Protein AF-A0A7X5WY40-F1 (afdb_monomer)

Mean predicted aligned error: 6.3 Å

Foldseek 3Di:
DPPQDPVRVVVVVVVVVVVVVVVLVVLVVVCVVVVHDSVVSVVVVVCCVVPVVVVPPD

Nearest PDB structures (foldseek):
  8t0f-assembly1_A  TM=5.631E-01  e=3.151E+00  Homo sapiens

Structure (mmCIF, N/CA/C/O backbone):
data_AF-A0A7X5WY40-F1
#
_entry.id   AF-A0A7X5WY40-F1
#
loop_
_atom_site.group_PDB
_atom_site.id
_atom_site.type_symbol
_atom_site.label_atom_id
_atom_site.label_alt_id
_atom_site.label_comp_id
_atom_site.label_asym_id
_atom_site.label_entity_id
_atom_site.label_seq_id
_atom_site.pdbx_PDB_ins_code
_atom_site.Cartn_x
_atom_site.Cartn_y
_atom_site.Cartn_z
_atom_site.occupancy
_atom_site.B_iso_or_equiv
_atom_site.auth_seq_id
_atom_site.auth_comp_id
_atom_site.auth_asym_id
_atom_site.auth_atom_id
_atom_site.pdbx_PDB_model_num
ATOM 1 N N . MET A 1 1 ? 25.020 5.346 -13.324 1.00 44.78 1 MET A N 1
ATOM 2 C CA . MET A 1 1 ? 23.697 5.566 -13.945 1.00 44.78 1 MET A CA 1
ATOM 3 C C . MET A 1 1 ? 23.293 4.247 -14.559 1.00 44.78 1 MET A C 1
ATOM 5 O O . MET A 1 1 ? 24.036 3.766 -15.403 1.00 44.78 1 MET A O 1
ATOM 9 N N . SER A 1 2 ? 22.247 3.603 -14.043 1.00 55.66 2 SER A N 1
ATOM 10 C CA . SER A 1 2 ? 21.790 2.291 -14.512 1.00 55.66 2 SER A CA 1
ATOM 11 C C . SER A 1 2 ? 21.600 2.329 -16.029 1.00 55.66 2 SER A C 1
ATOM 13 O O . SER A 1 2 ? 20.768 3.076 -16.539 1.00 55.66 2 SER A O 1
ATOM 15 N N . GLY A 1 3 ? 22.451 1.588 -16.739 1.00 59.69 3 GLY A N 1
ATOM 16 C CA . GLY A 1 3 ? 22.495 1.520 -18.197 1.00 59.69 3 GLY A CA 1
ATOM 17 C C . GLY A 1 3 ? 21.339 0.696 -18.741 1.00 59.69 3 GLY A C 1
ATOM 18 O O . GLY A 1 3 ? 21.561 -0.372 -19.287 1.00 59.69 3 GLY A O 1
ATOM 19 N N . LEU A 1 4 ? 20.120 1.177 -18.530 1.00 65.31 4 LEU A N 1
ATOM 20 C CA . LEU A 1 4 ? 18.897 0.588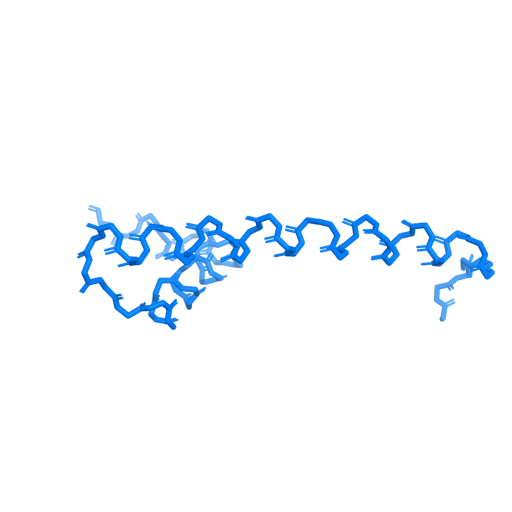 -19.054 1.00 65.31 4 LEU A CA 1
ATOM 21 C C . LEU A 1 4 ? 18.381 1.594 -20.078 1.00 65.31 4 LEU A C 1
ATOM 23 O O . LEU A 1 4 ? 18.159 2.773 -19.753 1.00 65.31 4 LEU A O 1
ATOM 27 N N . ASP A 1 5 ? 18.291 1.153 -21.328 1.00 78.56 5 ASP A N 1
ATOM 28 C CA . ASP A 1 5 ? 17.834 1.980 -22.436 1.00 78.56 5 ASP A CA 1
ATOM 29 C C . ASP A 1 5 ? 1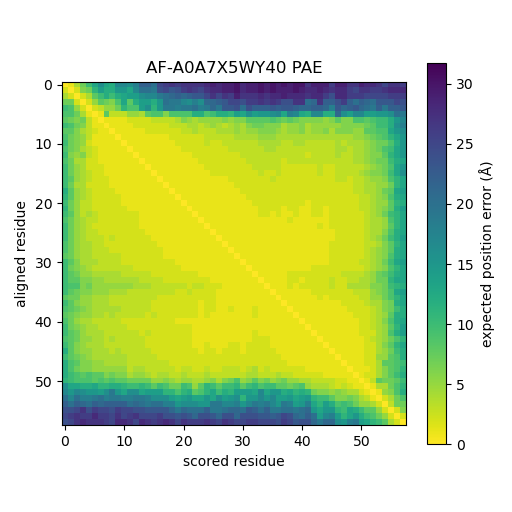6.400 2.503 -22.204 1.00 78.56 5 ASP A C 1
ATOM 31 O O . ASP A 1 5 ? 15.737 2.222 -21.198 1.00 78.56 5 ASP A O 1
ATOM 35 N N . GLY A 1 6 ? 15.923 3.360 -23.108 1.00 83.50 6 GLY A N 1
ATOM 36 C CA . GLY A 1 6 ? 14.618 4.000 -22.958 1.00 83.50 6 GLY A CA 1
ATOM 37 C C . GLY A 1 6 ? 13.453 3.013 -22.810 1.00 83.50 6 GLY A C 1
ATOM 38 O O . GLY A 1 6 ? 12.530 3.314 -22.053 1.00 83.50 6 GLY A O 1
ATOM 39 N N . GLU A 1 7 ? 13.500 1.860 -23.481 1.00 88.62 7 GLU A N 1
ATOM 40 C CA . GLU A 1 7 ? 12.440 0.847 -23.428 1.00 88.62 7 GLU A CA 1
ATOM 41 C C . GLU A 1 7 ? 12.540 -0.002 -22.166 1.00 88.62 7 GLU A C 1
ATOM 43 O O . GLU A 1 7 ? 11.546 -0.199 -21.466 1.00 88.62 7 GLU A O 1
ATOM 48 N N . GLU A 1 8 ? 13.741 -0.447 -21.806 1.00 88.31 8 GLU A N 1
ATOM 49 C CA . GLU A 1 8 ? 13.946 -1.264 -20.615 1.00 88.31 8 GLU A CA 1
ATOM 50 C C . GLU A 1 8 ? 13.618 -0.489 -19.330 1.00 88.31 8 GLU A C 1
ATOM 52 O O . GLU A 1 8 ? 13.030 -1.031 -18.383 1.00 88.31 8 GLU A O 1
ATOM 57 N N . ARG A 1 9 ? 13.924 0.814 -19.306 1.00 89.38 9 ARG A N 1
ATOM 58 C CA . ARG A 1 9 ? 13.519 1.710 -18.218 1.00 89.38 9 ARG A CA 1
ATOM 59 C C . ARG A 1 9 ? 12.000 1.886 -18.160 1.00 89.38 9 ARG A C 1
ATOM 61 O O . ARG A 1 9 ? 11.440 1.852 -17.063 1.00 89.38 9 ARG A O 1
ATOM 68 N N . ARG A 1 10 ? 11.323 2.046 -19.306 1.00 93.44 10 ARG A N 1
ATOM 69 C CA . ARG A 1 10 ? 9.850 2.115 -19.368 1.00 93.44 10 ARG A CA 1
ATOM 70 C C . ARG A 1 10 ? 9.211 0.830 -18.860 1.00 93.44 10 ARG A C 1
ATOM 72 O O . ARG A 1 10 ? 8.320 0.895 -18.020 1.00 93.44 10 ARG A O 1
ATOM 79 N N . ALA A 1 11 ? 9.702 -0.323 -19.306 1.00 94.00 11 ALA A N 1
ATOM 80 C CA . ALA A 1 11 ? 9.180 -1.623 -18.905 1.00 94.00 11 ALA A CA 1
ATOM 81 C C . ALA A 1 11 ? 9.349 -1.871 -17.397 1.00 94.00 11 ALA A C 1
ATOM 83 O O . ALA A 1 11 ? 8.455 -2.416 -16.751 1.00 94.00 11 ALA A O 1
ATOM 84 N N . GLN A 1 12 ? 10.471 -1.452 -16.807 1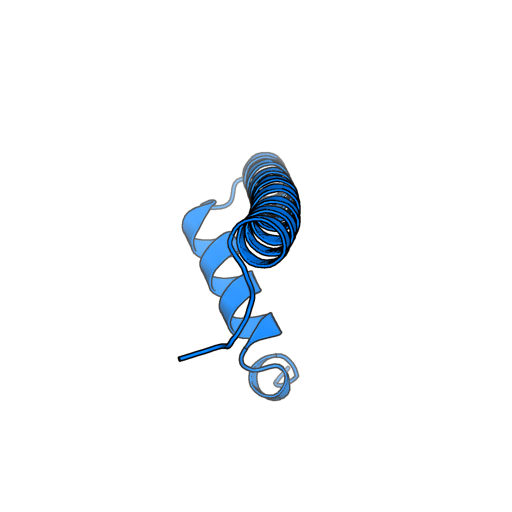.00 94.81 12 GLN A N 1
ATOM 85 C CA . GLN A 1 12 ? 10.660 -1.524 -15.355 1.00 94.81 12 GLN A CA 1
ATOM 86 C C . GLN A 1 12 ? 9.744 -0.577 -14.591 1.00 94.81 12 GLN A C 1
ATOM 88 O O . GLN A 1 12 ? 9.166 -0.978 -13.581 1.00 94.81 12 GLN A O 1
ATOM 93 N N . TRP A 1 13 ? 9.586 0.654 -15.073 1.00 95.12 13 TRP A N 1
ATOM 94 C CA . TRP A 1 13 ? 8.680 1.612 -14.455 1.00 95.12 13 TRP A CA 1
ATOM 95 C C . TRP A 1 13 ? 7.222 1.142 -14.514 1.00 95.12 13 TRP A C 1
ATOM 97 O O . TRP A 1 13 ? 6.514 1.248 -13.517 1.00 95.12 13 TRP A O 1
ATOM 107 N N . GLU A 1 14 ? 6.798 0.543 -15.629 1.00 97.44 14 GLU A N 1
ATOM 108 C CA . GLU A 1 14 ? 5.473 -0.064 -15.785 1.00 97.44 14 GLU A CA 1
ATOM 109 C C . GLU A 1 14 ? 5.242 -1.175 -14.753 1.00 97.44 14 GLU A C 1
ATOM 111 O O . GLU A 1 14 ? 4.255 -1.152 -14.017 1.00 97.44 14 GLU A O 1
ATOM 116 N N . ARG A 1 15 ? 6.195 -2.112 -14.630 1.00 97.75 15 ARG A N 1
ATOM 117 C CA . ARG A 1 15 ? 6.124 -3.191 -13.631 1.00 97.75 15 ARG A CA 1
ATOM 118 C C . ARG A 1 15 ? 6.033 -2.646 -12.209 1.00 97.75 15 ARG A C 1
ATOM 120 O O . ARG A 1 15 ? 5.232 -3.135 -11.415 1.00 97.75 15 ARG A O 1
ATOM 127 N N . TRP A 1 16 ? 6.836 -1.631 -11.896 1.00 97.00 16 TRP A N 1
ATOM 128 C CA . TRP A 1 16 ? 6.801 -0.975 -10.595 1.00 97.00 16 TRP A CA 1
ATOM 129 C C . TRP A 1 16 ? 5.455 -0.285 -10.340 1.00 97.00 16 TRP A C 1
ATOM 131 O O . TRP A 1 16 ? 4.885 -0.469 -9.265 1.00 97.00 16 TRP A O 1
ATOM 141 N N . ARG A 1 17 ? 4.909 0.450 -11.321 1.00 98.19 17 ARG A N 1
ATOM 142 C CA . ARG A 1 17 ? 3.628 1.157 -11.175 1.00 98.19 17 ARG A CA 1
ATOM 143 C C . ARG A 1 17 ? 2.481 0.181 -10.928 1.00 98.19 17 ARG A C 1
ATOM 145 O O . ARG A 1 17 ? 1.744 0.363 -9.968 1.00 98.19 17 ARG A O 1
ATOM 152 N N . VAL A 1 18 ? 2.382 -0.886 -11.724 1.00 98.50 18 VAL A N 1
ATOM 153 C CA . VAL A 1 18 ? 1.334 -1.911 -11.570 1.00 98.50 18 VAL A CA 1
ATOM 154 C C . VAL A 1 18 ? 1.409 -2.579 -10.194 1.00 98.50 18 VAL A C 1
ATOM 156 O O . VAL A 1 18 ? 0.385 -2.813 -9.551 1.00 98.50 18 VAL A O 1
ATOM 159 N N . ALA A 1 19 ? 2.616 -2.878 -9.705 1.00 97.75 19 ALA A N 1
ATOM 160 C CA . ALA A 1 19 ? 2.789 -3.423 -8.361 1.00 97.75 19 ALA A CA 1
ATOM 161 C C . ALA A 1 19 ? 2.364 -2.416 -7.276 1.00 97.75 19 ALA A C 1
ATOM 163 O O . ALA A 1 19 ? 1.662 -2.792 -6.336 1.00 97.75 19 ALA A O 1
ATOM 164 N N . ALA A 1 20 ? 2.740 -1.142 -7.420 1.00 97.31 20 ALA A N 1
ATOM 165 C CA . ALA A 1 20 ? 2.370 -0.08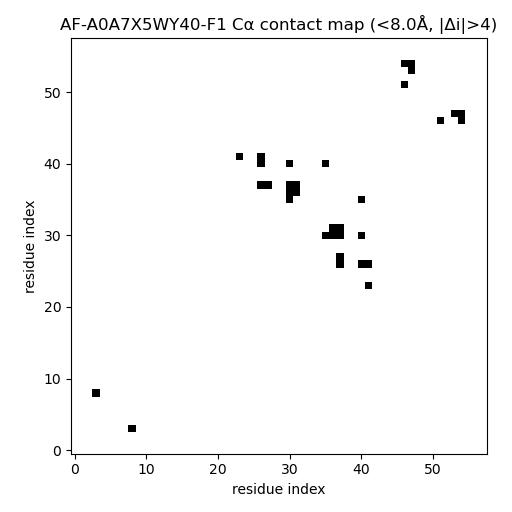4 -6.484 1.00 97.31 20 ALA A CA 1
ATOM 166 C C . ALA A 1 20 ? 0.847 0.130 -6.423 1.00 97.31 20 ALA A C 1
ATOM 168 O O . ALA A 1 20 ? 0.294 0.242 -5.330 1.00 97.31 20 ALA A O 1
ATOM 169 N N . GLU A 1 21 ? 0.162 0.116 -7.569 1.00 98.56 21 GLU A N 1
ATOM 170 C CA . GLU A 1 21 ? -1.300 0.224 -7.647 1.00 98.56 21 GLU A CA 1
ATOM 171 C C . GLU A 1 21 ? -1.992 -0.926 -6.912 1.00 98.56 21 GLU A C 1
ATOM 173 O O . GLU A 1 21 ? -2.885 -0.691 -6.097 1.00 98.56 21 GLU A O 1
ATOM 178 N N . ARG A 1 22 ? -1.539 -2.166 -7.132 1.00 98.50 22 ARG A N 1
ATOM 179 C CA . ARG A 1 22 ? -2.092 -3.350 -6.454 1.00 98.50 22 ARG A CA 1
ATOM 180 C C . ARG A 1 22 ? -1.921 -3.282 -4.939 1.00 98.50 22 ARG A C 1
ATOM 182 O O . ARG A 1 22 ? -2.865 -3.564 -4.206 1.00 98.50 22 ARG A O 1
ATOM 189 N N . VAL A 1 23 ? -0.738 -2.887 -4.468 1.00 97.56 23 VAL A N 1
ATOM 190 C CA . VAL A 1 23 ? -0.465 -2.742 -3.030 1.00 97.56 23 VAL A CA 1
ATOM 191 C C . VAL A 1 23 ? -1.334 -1.641 -2.420 1.00 97.56 23 VAL A C 1
ATOM 193 O O . VAL A 1 23 ? -1.930 -1.853 -1.366 1.00 97.56 23 VAL A O 1
ATOM 196 N N . GLN A 1 24 ? -1.464 -0.492 -3.086 1.00 98.38 24 GLN A N 1
ATOM 197 C CA . GLN A 1 24 ? -2.268 0.616 -2.570 1.00 98.38 24 GLN A CA 1
ATOM 198 C C . GLN A 1 24 ? -3.764 0.278 -2.520 1.00 98.38 24 GLN A C 1
ATOM 200 O O . GLN A 1 24 ? -4.444 0.658 -1.561 1.00 98.38 24 GLN A O 1
ATOM 205 N N . ALA A 1 25 ? -4.269 -0.462 -3.513 1.00 98.62 25 ALA A N 1
ATOM 206 C CA . ALA A 1 25 ? -5.638 -0.971 -3.518 1.00 98.62 25 ALA A CA 1
ATOM 207 C C . ALA A 1 25 ? -5.887 -1.907 -2.326 1.00 98.62 25 ALA A C 1
ATOM 209 O O . ALA A 1 25 ? -6.816 -1.668 -1.558 1.00 98.62 25 ALA A O 1
ATOM 210 N N . ALA A 1 26 ? -5.005 -2.887 -2.101 1.00 98.50 26 ALA A N 1
ATOM 211 C CA . ALA A 1 26 ? -5.122 -3.824 -0.983 1.00 98.50 26 ALA A CA 1
ATOM 212 C C . ALA A 1 26 ? -5.063 -3.126 0.389 1.00 98.50 26 ALA A C 1
ATOM 214 O O . ALA A 1 26 ? -5.856 -3.428 1.277 1.00 98.50 26 ALA A O 1
ATOM 215 N N . ILE A 1 27 ? -4.165 -2.148 0.561 1.00 98.44 27 ILE A N 1
ATOM 216 C CA . ILE A 1 27 ? -4.088 -1.332 1.784 1.00 98.44 27 ILE A CA 1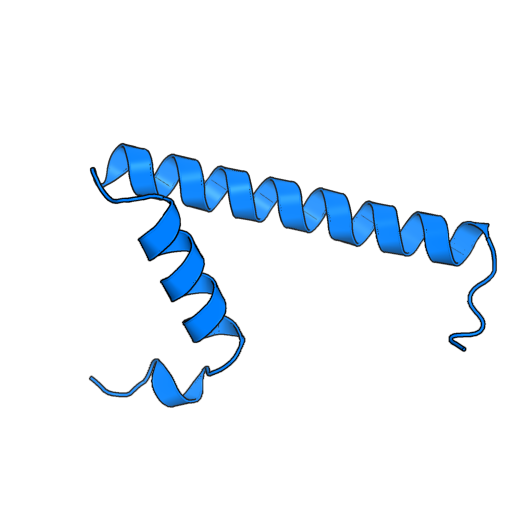
ATOM 217 C C . ILE A 1 27 ? -5.389 -0.557 2.006 1.00 98.44 27 ILE A C 1
ATOM 219 O O . ILE A 1 27 ? -5.876 -0.474 3.132 1.00 98.44 27 ILE A O 1
ATOM 223 N N . THR A 1 28 ? -5.945 0.022 0.941 1.00 98.50 28 THR A N 1
ATOM 224 C CA . THR A 1 28 ? -7.173 0.822 1.008 1.00 98.50 28 THR A CA 1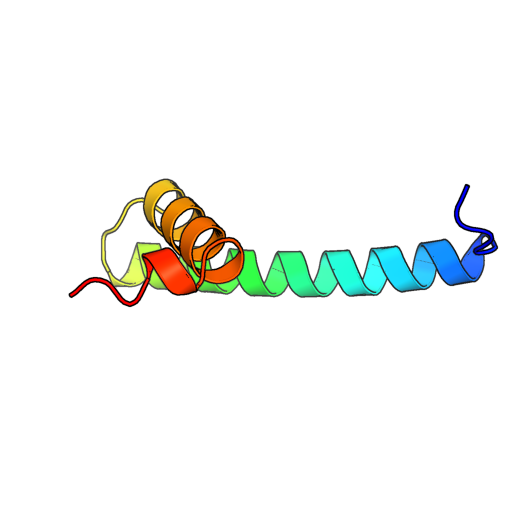
ATOM 225 C C . THR A 1 28 ? -8.372 -0.043 1.374 1.00 98.50 28 THR A C 1
ATOM 227 O O . THR A 1 28 ? -9.122 0.317 2.279 1.00 98.50 28 THR A O 1
ATOM 230 N N . GLU A 1 29 ? -8.520 -1.195 0.722 1.00 98.62 29 GLU A N 1
ATOM 231 C CA . GLU A 1 29 ? -9.573 -2.167 1.008 1.00 98.62 29 GLU A CA 1
ATOM 232 C C . GLU A 1 29 ? -9.474 -2.686 2.445 1.00 98.62 29 GLU A C 1
ATOM 234 O O . GLU A 1 29 ? -10.455 -2.640 3.190 1.00 98.62 29 GLU A O 1
ATOM 239 N N . HIS A 1 30 ? -8.275 -3.089 2.876 1.00 98.06 30 HIS A N 1
ATOM 240 C CA . HIS A 1 30 ? -8.058 -3.569 4.235 1.00 98.06 30 HIS A CA 1
ATOM 241 C C . HIS A 1 30 ? -8.401 -2.494 5.271 1.00 98.06 30 HIS A C 1
ATOM 243 O O . HIS A 1 30 ? -9.179 -2.754 6.187 1.00 98.06 30 HIS A O 1
ATOM 249 N N . ALA A 1 31 ? -7.886 -1.273 5.099 1.00 98.38 31 ALA A N 1
ATOM 250 C CA . ALA A 1 31 ? -8.149 -0.173 6.018 1.00 98.38 31 ALA A CA 1
ATOM 251 C C . ALA A 1 31 ? -9.646 0.156 6.113 1.00 98.38 31 ALA A C 1
ATOM 253 O O . ALA A 1 31 ? -10.162 0.315 7.217 1.00 98.38 31 ALA A O 1
ATOM 254 N N . ALA A 1 32 ? -10.352 0.190 4.978 1.00 98.50 32 ALA A N 1
ATOM 255 C CA . ALA A 1 32 ? -11.794 0.411 4.950 1.00 98.50 32 ALA A CA 1
ATOM 256 C C . ALA A 1 32 ? -12.557 -0.712 5.671 1.00 98.50 32 ALA A C 1
ATOM 258 O O . ALA A 1 32 ? -13.406 -0.427 6.513 1.00 98.50 32 ALA A O 1
ATOM 259 N N . SER A 1 33 ? -12.221 -1.976 5.392 1.00 98.38 33 SER A N 1
ATOM 260 C CA . SER A 1 33 ? -12.878 -3.139 6.009 1.00 98.38 33 SER A CA 1
ATOM 261 C C . SER A 1 33 ? -12.659 -3.224 7.524 1.00 98.38 33 SER A C 1
ATOM 263 O O . SER A 1 33 ? -13.557 -3.630 8.257 1.00 98.38 33 SER A O 1
ATOM 265 N N . ALA A 1 34 ? -11.484 -2.807 7.998 1.00 97.19 34 ALA A N 1
ATOM 266 C CA . ALA A 1 34 ? -11.094 -2.869 9.402 1.00 97.19 34 ALA A CA 1
ATOM 267 C C . ALA A 1 34 ? -11.416 -1.581 10.184 1.00 97.19 34 ALA A C 1
ATOM 269 O O . ALA A 1 34 ? -11.141 -1.511 11.380 1.00 97.19 34 ALA A O 1
ATOM 270 N N . GLY A 1 35 ? -11.959 -0.546 9.528 1.00 98.00 35 GLY A N 1
ATOM 271 C CA . GLY A 1 35 ? -12.185 0.765 10.147 1.00 98.00 35 GLY A CA 1
ATOM 272 C C . GLY A 1 35 ? -10.892 1.463 10.590 1.00 98.00 35 GLY A C 1
ATOM 273 O O . GLY A 1 35 ? -10.902 2.253 11.532 1.00 98.00 35 GLY A O 1
ATOM 274 N N . LEU A 1 36 ? -9.767 1.154 9.939 1.00 97.94 36 LEU A N 1
ATOM 275 C CA . LEU A 1 36 ? -8.444 1.676 10.270 1.00 97.94 36 LEU A CA 1
ATOM 276 C C . LEU A 1 36 ? -8.082 2.882 9.400 1.00 97.94 36 LEU A C 1
ATOM 278 O O . LEU A 1 36 ? -8.577 3.076 8.290 1.00 97.94 36 LEU A O 1
ATOM 282 N N . SER A 1 37 ? -7.121 3.673 9.874 1.00 98.12 37 SER A N 1
ATOM 283 C CA . SER A 1 37 ? -6.480 4.684 9.035 1.00 98.12 37 SER A CA 1
ATOM 284 C C . SER A 1 37 ? -5.654 4.011 7.938 1.00 98.12 37 SER A C 1
ATOM 286 O O . SER A 1 37 ? -4.672 3.324 8.228 1.00 98.12 37 SER A O 1
ATOM 288 N N . ARG A 1 38 ? -5.988 4.279 6.667 1.00 98.12 38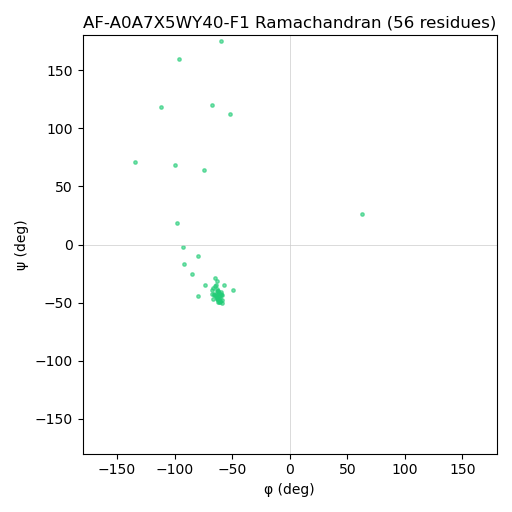 ARG A N 1
ATOM 289 C CA . ARG A 1 38 ? -5.193 3.845 5.499 1.00 98.12 38 ARG A CA 1
ATOM 290 C C . ARG A 1 38 ? -3.710 4.193 5.654 1.00 98.12 38 ARG A C 1
ATOM 292 O O . ARG A 1 38 ? -2.854 3.404 5.273 1.00 98.12 38 ARG A O 1
ATOM 299 N N . PHE A 1 39 ? -3.408 5.366 6.214 1.00 97.50 39 PHE A N 1
ATOM 300 C CA . PHE A 1 39 ? -2.034 5.827 6.412 1.00 97.50 39 PHE A CA 1
ATOM 301 C C . PHE A 1 39 ? -1.262 4.958 7.415 1.00 97.50 39 PHE A C 1
ATOM 303 O O . PHE A 1 39 ? -0.119 4.593 7.145 1.00 97.50 39 PHE A O 1
ATOM 310 N N . GLU A 1 40 ? -1.883 4.585 8.536 1.00 97.75 40 GLU A N 1
ATOM 311 C CA . GLU A 1 40 ? -1.234 3.730 9.539 1.00 97.75 40 GLU A CA 1
ATOM 312 C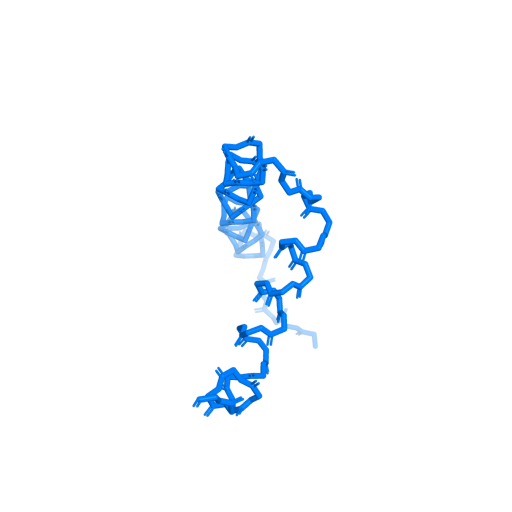 C . GLU A 1 40 ? -1.010 2.313 9.004 1.00 97.75 40 GLU A C 1
ATOM 314 O O . GLU A 1 40 ? 0.070 1.753 9.190 1.00 97.75 40 GLU A O 1
ATOM 319 N N . VAL A 1 41 ? -1.975 1.768 8.251 1.00 98.06 41 VAL A N 1
ATOM 320 C CA . VAL A 1 41 ? -1.817 0.476 7.562 1.00 98.06 41 VAL A CA 1
ATOM 321 C C . VAL A 1 41 ? -0.659 0.536 6.561 1.00 98.06 41 VAL A C 1
ATOM 323 O O . VAL A 1 41 ? 0.226 -0.317 6.587 1.00 98.06 41 VAL A O 1
ATOM 326 N N . GLU A 1 42 ? -0.603 1.566 5.712 1.00 98.12 42 GLU A N 1
ATOM 327 C CA . GLU A 1 42 ? 0.482 1.740 4.740 1.00 98.12 42 GLU A CA 1
ATOM 328 C C . GLU A 1 42 ? 1.856 1.856 5.419 1.00 98.12 42 GLU A C 1
ATOM 330 O O . GLU A 1 42 ? 2.838 1.255 4.970 1.00 98.12 42 GLU A O 1
ATOM 335 N N . ARG A 1 43 ? 1.934 2.612 6.520 1.00 97.31 43 ARG A N 1
ATOM 336 C CA . ARG A 1 43 ? 3.154 2.766 7.317 1.00 97.31 43 ARG A CA 1
ATOM 337 C C . ARG A 1 43 ? 3.598 1.435 7.920 1.00 97.31 43 ARG A C 1
ATOM 339 O O . ARG A 1 43 ? 4.782 1.110 7.825 1.00 97.31 43 ARG A O 1
ATOM 346 N N . ALA A 1 44 ? 2.674 0.674 8.504 1.00 95.75 44 ALA A N 1
ATOM 347 C CA . ALA A 1 44 ? 2.954 -0.632 9.090 1.00 95.75 44 ALA A CA 1
ATOM 348 C C . ALA A 1 44 ? 3.454 -1.629 8.036 1.00 95.75 44 ALA A C 1
ATOM 350 O O . ALA A 1 44 ? 4.501 -2.241 8.234 1.00 95.75 44 ALA A O 1
ATOM 351 N N . VAL A 1 45 ? 2.791 -1.712 6.875 1.00 96.06 45 VAL A N 1
ATOM 352 C CA . VAL A 1 45 ? 3.220 -2.570 5.755 1.00 96.06 45 VAL A CA 1
ATOM 353 C C . VAL A 1 45 ? 4.629 -2.200 5.289 1.00 96.06 45 VAL A C 1
ATOM 355 O O . VAL A 1 45 ? 5.494 -3.065 5.159 1.00 96.06 45 VAL A O 1
ATOM 358 N N . LYS A 1 46 ? 4.905 -0.905 5.084 1.00 95.12 46 LYS A N 1
ATOM 359 C CA . LYS A 1 46 ? 6.243 -0.442 4.682 1.00 95.12 46 LYS A CA 1
ATOM 360 C C . LYS A 1 46 ? 7.303 -0.758 5.731 1.00 95.12 46 LYS A C 1
ATOM 362 O O . LYS A 1 46 ? 8.414 -1.121 5.351 1.00 95.12 46 LYS A O 1
ATOM 367 N N . LYS A 1 47 ? 6.982 -0.611 7.022 1.00 94.81 47 LYS A N 1
ATOM 368 C CA . LYS A 1 47 ? 7.892 -0.979 8.110 1.00 94.81 47 LYS A CA 1
ATOM 369 C C . LYS A 1 47 ? 8.186 -2.476 8.061 1.00 94.81 47 LYS A C 1
ATOM 371 O O . LYS A 1 47 ? 9.354 -2.835 8.035 1.00 94.81 47 LYS A O 1
ATOM 376 N N . ALA A 1 48 ? 7.157 -3.313 7.956 1.00 94.19 48 ALA A N 1
ATOM 377 C CA . ALA A 1 48 ? 7.314 -4.760 7.980 1.00 94.19 48 ALA A CA 1
ATOM 378 C C . ALA A 1 48 ? 8.158 -5.301 6.819 1.00 94.19 48 ALA A C 1
ATOM 380 O O . ALA A 1 48 ? 9.008 -6.163 7.012 1.00 94.19 48 ALA A O 1
ATOM 381 N N . VAL A 1 49 ? 7.978 -4.750 5.616 1.00 93.69 49 VAL A N 1
ATOM 382 C CA . VAL A 1 49 ? 8.746 -5.171 4.434 1.00 93.69 49 VAL A CA 1
ATOM 383 C C . VAL A 1 49 ? 10.196 -4.673 4.472 1.00 93.69 49 VAL A C 1
ATOM 385 O O . VAL A 1 49 ? 11.088 -5.363 3.987 1.00 93.69 49 VAL A O 1
ATOM 388 N N . ARG A 1 50 ? 10.456 -3.474 5.016 1.00 93.69 50 ARG A N 1
ATOM 389 C CA . ARG A 1 50 ? 11.815 -2.895 5.072 1.00 93.69 50 ARG A CA 1
ATOM 390 C C . ARG A 1 50 ? 12.627 -3.356 6.278 1.00 93.69 50 ARG A C 1
ATOM 392 O O . ARG A 1 50 ? 13.849 -3.326 6.212 1.00 93.69 50 ARG A O 1
ATOM 399 N N . HIS A 1 51 ? 11.944 -3.738 7.351 1.00 92.31 51 HIS A N 1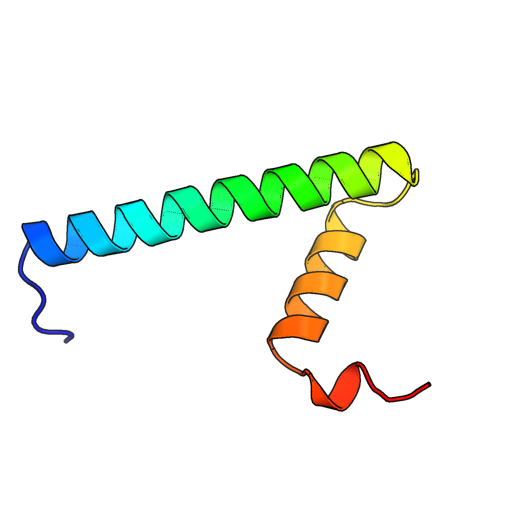
ATOM 400 C CA . HIS A 1 51 ? 12.523 -4.144 8.626 1.00 92.31 51 HIS A CA 1
ATOM 401 C C . HIS A 1 51 ? 11.826 -5.426 9.107 1.00 92.31 51 HIS A C 1
ATOM 403 O O . HIS A 1 51 ? 11.018 -5.392 10.042 1.00 92.31 51 HIS A O 1
ATOM 409 N N . PRO A 1 52 ? 12.076 -6.565 8.437 1.00 81.62 52 PRO A N 1
ATOM 410 C CA . PRO A 1 52 ? 11.420 -7.824 8.777 1.00 81.62 52 PRO A CA 1
ATOM 411 C C . PRO A 1 52 ? 11.787 -8.301 10.190 1.00 81.62 52 PRO A C 1
ATOM 413 O O . PRO A 1 52 ? 10.939 -8.862 10.879 1.00 81.62 52 PRO A O 1
ATOM 416 N N . GLU A 1 53 ? 12.999 -8.002 10.662 1.00 81.31 53 GLU A N 1
ATOM 417 C CA . GLU A 1 53 ? 13.451 -8.289 12.033 1.00 81.31 53 GLU A CA 1
ATOM 418 C C . GLU A 1 53 ? 12.687 -7.513 13.123 1.00 81.31 53 GLU A C 1
ATOM 420 O O . GLU A 1 53 ? 12.483 -8.030 14.218 1.00 81.31 53 GLU A O 1
ATOM 425 N N . ASP A 1 54 ? 12.174 -6.317 12.815 1.00 67.31 54 ASP A N 1
ATOM 426 C CA . ASP A 1 54 ? 11.334 -5.527 13.730 1.00 67.31 54 ASP A CA 1
ATOM 427 C C . ASP A 1 54 ? 9.874 -6.005 13.764 1.00 67.31 54 ASP A C 1
ATOM 429 O O . ASP A 1 54 ? 9.078 -5.529 14.576 1.00 67.31 54 ASP A O 1
ATOM 433 N N . SER A 1 55 ? 9.495 -6.908 12.856 1.00 58.88 55 SER A N 1
ATOM 434 C CA . SER A 1 55 ? 8.137 -7.460 12.787 1.00 58.88 55 SER A CA 1
ATOM 435 C C . SER A 1 55 ? 7.975 -8.741 13.601 1.00 58.88 55 SER A C 1
ATOM 437 O O . SER A 1 55 ? 6.845 -9.107 13.906 1.00 58.88 55 SER A O 1
ATOM 439 N N . SER A 1 56 ? 9.075 -9.404 13.982 1.00 52.47 56 SER A N 1
ATOM 440 C CA . SER A 1 56 ? 9.067 -10.644 14.775 1.00 52.47 56 SER A CA 1
ATOM 441 C C . SER A 1 56 ? 9.298 -10.436 16.277 1.00 52.47 56 SER A C 1
ATOM 443 O O . SER A 1 56 ? 9.664 -11.377 16.975 1.00 52.47 56 SER A O 1
ATOM 445 N N . ALA A 1 57 ? 9.111 -9.222 16.795 1.00 49.34 57 ALA A N 1
ATOM 446 C CA . ALA A 1 57 ? 9.177 -8.942 18.227 1.00 49.34 57 ALA A CA 1
ATOM 447 C C . ALA A 1 57 ? 7.768 -8.874 18.840 1.00 49.34 57 ALA A C 1
ATOM 449 O O . ALA A 1 57 ? 7.302 -7.799 19.210 1.00 49.34 57 ALA A O 1
ATOM 450 N N . THR A 1 58 ? 7.070 -10.009 18.908 1.00 39.44 58 THR A N 1
ATOM 451 C CA . THR A 1 58 ? 5.953 -10.322 19.828 1.00 39.44 58 THR A CA 1
ATOM 452 C C . THR A 1 58 ? 5.761 -11.832 19.821 1.00 39.44 58 THR A C 1
ATOM 454 O O . THR A 1 58 ? 5.606 -12.399 20.922 1.00 39.44 58 THR A O 1
#

pLDDT: mean 88.93, std 15.7, range [39.44, 98.62]

Organism: Streptomyces malaysiensis (NCBI:txid92644)

Solvent-accessible surface area (backbone atoms only — not comparable to full-atom values): 3418 Å² total; per-residue (Å²): 127,86,92,55,56,80,62,58,45,48,55,50,50,50,54,50,49,56,52,50,53,53,52,53,50,51,39,45,52,50,16,63,76,69,75,46,59,45,65,60,52,48,51,50,54,53,45,39,75,76,36,54,78,74,62,71,79,125

Radius of gyration: 15.5 Å; Cα contacts (8 Å, |Δi|>4): 17; chains: 1; bounding box: 37×16×43 Å

Secondary structure (DSSP, 8-state):
-----HHHHHHHHHHHHHHHHHHHHHHHHHHHHHT--HHHHHHHHHHHHH-GGGTS--

Sequence (58 aa):
MSGLDGEERRAQWERWRVAAERVQAAITEHAASAGLSRFEVERAVKKAVRHPEDSSAT